Protein AF-A0A1Y3TW79-F1 (afdb_monomer)

Sequence (149 aa):
MSNAGQGDFSQPKAVYEIQFSDQAVTSLTGQTDLSGFSESLQKRIYAAIQSAAANQINAMDGAETLAAASICTVSDTFVCDGLNENTLYLYTYENAAPVMVSFVVGQDDAVLATGVPILSDSFSPDSLENVQLFLEDFGAQVCEITIPD

Nearest PDB structures (foldseek):
  1msv-assembly1_A  TM=2.539E-01  e=1.227E-01  Homo sapiens
  1jl0-assembly1_B  TM=2.529E-01  e=3.209E-01  Homo sapiens
  1bj7-assembly1_A  TM=3.507E-01  e=1.204E+00  Bos taurus
  5a1u-assembly1_E  TM=4.983E-01  e=6.879E+00  Mus musculus
  3pu2-assembly4_D  TM=1.879E-01  e=2.476E+00  Cereibacter sphaeroides 2.4.1

pLDDT: mean 88.9, std 9.26, range [51.31, 97.94]

Mean predicted aligned error: 4.84 Å

Radius of gyration: 15.44 Å; Cα contacts (8 Å, |Δi|>4): 261; chains: 1; bounding box: 37×40×43 Å

Foldseek 3Di:
DVQAPVFDPVDFPWKKWKDADPVLLCVVVVNDDCPPDDPVVVLVSRLVCLVCVLLVLQCVQHDVSSVVQVVVKDKDKDADPPDDHKIWMWTHGGSHFIWIWIWHADPPRMTMIMITTRPHPVQDPPDQVSVQVVCVVSRMDMDIDDDDD

Structure (mmCIF, N/CA/C/O backbone):
data_AF-A0A1Y3TW79-F1
#
_entry.id   AF-A0A1Y3TW79-F1
#
loop_
_atom_site.group_PDB
_atom_site.id
_atom_site.type_symbol
_atom_site.label_atom_id
_at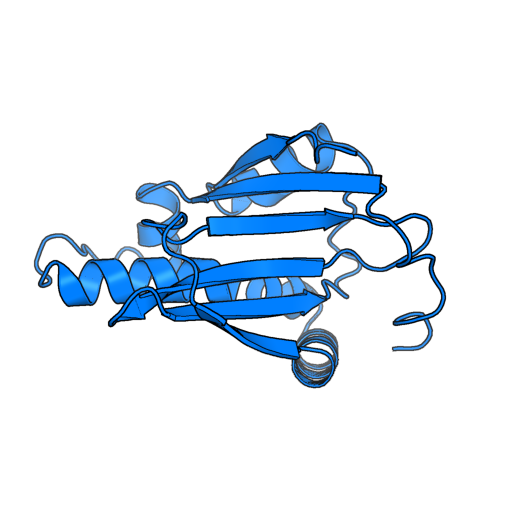om_site.label_alt_id
_atom_site.label_comp_id
_atom_site.label_asym_id
_atom_site.label_entity_id
_atom_site.label_seq_id
_atom_site.pdbx_PDB_ins_code
_atom_site.Cartn_x
_atom_site.Cartn_y
_atom_site.Cartn_z
_atom_site.occupancy
_atom_site.B_iso_or_equiv
_atom_site.auth_seq_id
_atom_site.auth_comp_id
_atom_site.auth_asym_id
_atom_site.auth_atom_id
_atom_site.pdbx_PDB_model_num
ATOM 1 N N . MET A 1 1 ? 2.784 6.052 -19.031 1.00 53.06 1 MET A N 1
ATOM 2 C CA . MET A 1 1 ? 1.801 4.947 -19.185 1.00 53.06 1 MET A CA 1
ATOM 3 C C . MET A 1 1 ? 2.268 3.768 -20.051 1.00 53.06 1 MET A C 1
ATOM 5 O O . MET A 1 1 ? 1.618 2.738 -19.957 1.00 53.06 1 MET A O 1
ATOM 9 N N . SER A 1 2 ? 3.331 3.838 -20.878 1.00 51.31 2 SER A N 1
ATOM 10 C CA . SER A 1 2 ? 3.576 2.783 -21.894 1.00 51.31 2 SER A CA 1
ATOM 11 C C . SER A 1 2 ? 3.806 1.368 -21.345 1.00 51.31 2 SER A C 1
ATOM 13 O O . SER A 1 2 ? 3.611 0.418 -22.095 1.00 51.31 2 SER A O 1
ATOM 15 N N . ASN A 1 3 ? 4.155 1.212 -20.062 1.00 53.44 3 ASN A N 1
ATOM 16 C CA . ASN A 1 3 ? 4.505 -0.083 -19.465 1.00 53.44 3 ASN A CA 1
ATOM 17 C C . ASN A 1 3 ? 3.523 -0.551 -18.369 1.00 53.44 3 ASN A C 1
ATOM 19 O O . ASN A 1 3 ? 3.685 -1.645 -17.832 1.00 53.44 3 ASN A O 1
ATOM 23 N N . ALA A 1 4 ? 2.490 0.242 -18.048 1.00 57.25 4 ALA A N 1
ATOM 24 C CA . ALA A 1 4 ? 1.467 -0.121 -17.066 1.00 57.25 4 ALA A CA 1
ATOM 25 C C . ALA A 1 4 ? 0.568 -1.223 -17.657 1.00 57.25 4 ALA A C 1
ATOM 27 O O . ALA A 1 4 ? -0.385 -0.935 -18.375 1.00 57.25 4 ALA A O 1
ATOM 28 N N . GLY A 1 5 ? 0.937 -2.485 -17.429 1.00 62.25 5 GLY A N 1
ATOM 29 C CA . GLY A 1 5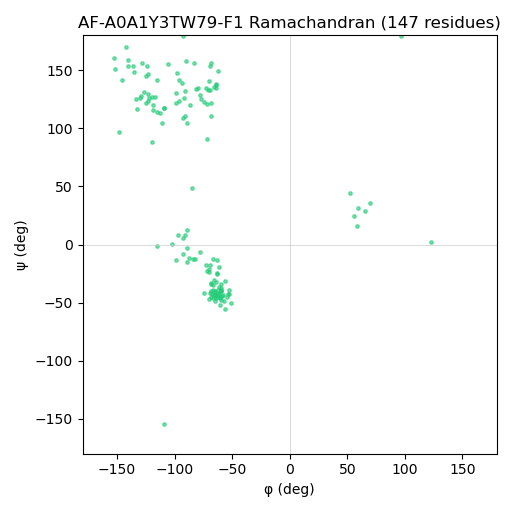 ? 0.234 -3.663 -17.952 1.00 62.25 5 GLY A CA 1
ATOM 30 C C . GLY A 1 5 ? 1.079 -4.614 -18.808 1.00 62.25 5 GLY A C 1
ATOM 31 O O . GLY A 1 5 ? 0.531 -5.585 -19.315 1.00 62.25 5 GLY A O 1
ATOM 32 N N . GLN A 1 6 ? 2.381 -4.358 -18.997 1.00 71.00 6 GLN A N 1
ATOM 33 C CA . GLN A 1 6 ? 3.254 -5.235 -19.803 1.00 71.00 6 GLN A CA 1
ATOM 34 C C . GLN A 1 6 ? 4.000 -6.316 -18.996 1.00 71.00 6 GLN A C 1
ATOM 36 O O . GLN A 1 6 ? 4.638 -7.176 -19.599 1.00 71.00 6 GLN A O 1
ATOM 41 N N . GLY A 1 7 ? 3.940 -6.267 -17.664 1.00 74.94 7 GLY A N 1
ATOM 42 C CA . GLY A 1 7 ? 4.601 -7.238 -16.789 1.00 74.94 7 GLY A CA 1
ATOM 43 C C . GLY A 1 7 ? 3.729 -8.424 -16.388 1.00 74.94 7 GLY A C 1
ATOM 44 O O . GLY A 1 7 ? 2.561 -8.513 -16.773 1.00 74.94 7 GLY A O 1
ATOM 45 N N . ASP A 1 8 ? 4.304 -9.332 -15.601 1.00 82.62 8 ASP A N 1
ATOM 46 C CA . ASP A 1 8 ? 3.610 -10.520 -15.107 1.00 82.62 8 ASP A CA 1
ATOM 47 C C . ASP A 1 8 ? 2.913 -10.234 -13.771 1.00 82.62 8 ASP A C 1
ATOM 49 O O . ASP A 1 8 ? 3.548 -10.156 -12.723 1.00 82.62 8 ASP A O 1
ATOM 53 N N . PHE A 1 9 ? 1.589 -10.090 -13.820 1.00 83.06 9 PHE A N 1
ATOM 54 C CA . PHE A 1 9 ? 0.738 -9.902 -12.641 1.00 83.06 9 PHE A CA 1
ATOM 55 C C . PHE A 1 9 ? 0.087 -11.208 -12.160 1.00 83.06 9 PHE A C 1
ATOM 57 O O . PHE A 1 9 ? -0.808 -11.165 -11.317 1.00 83.06 9 PHE A O 1
ATOM 64 N N . SER A 1 10 ? 0.466 -12.366 -12.719 1.00 83.88 10 SER A N 1
ATOM 65 C CA . SER A 1 10 ? -0.177 -13.645 -12.390 1.00 83.88 10 SER A CA 1
ATOM 66 C C . SER A 1 10 ? 0.116 -14.101 -10.963 1.00 83.88 10 SER A C 1
ATOM 68 O O . SER A 1 10 ? -0.762 -14.687 -10.329 1.00 83.88 10 SER A O 1
ATOM 70 N N . GLN A 1 11 ? 1.312 -13.795 -10.448 1.00 87.69 11 GLN A N 1
ATOM 71 C CA . GLN A 1 11 ? 1.695 -14.016 -9.057 1.00 87.69 11 GLN A CA 1
ATOM 72 C C . GLN A 1 11 ? 2.633 -12.910 -8.551 1.00 87.69 11 GLN A C 1
ATOM 74 O O . GLN A 1 11 ? 3.509 -12.461 -9.295 1.00 87.69 11 GLN A O 1
ATOM 79 N N . PRO A 1 12 ? 2.488 -12.475 -7.287 1.00 91.75 12 PRO A N 1
ATOM 80 C CA . PRO A 1 12 ? 3.441 -11.565 -6.667 1.00 91.75 12 PRO A CA 1
ATOM 81 C C . PRO A 1 12 ? 4.823 -12.212 -6.533 1.00 91.75 12 PRO A C 1
ATOM 83 O O . PRO A 1 12 ? 4.941 -13.362 -6.116 1.00 91.75 12 PRO A O 1
ATOM 86 N N . LYS A 1 13 ? 5.872 -11.443 -6.824 1.00 92.19 13 LYS A N 1
ATOM 87 C CA . LYS A 1 13 ? 7.268 -11.806 -6.552 1.00 92.19 13 LYS A CA 1
ATOM 88 C C . LYS A 1 13 ? 7.570 -11.781 -5.054 1.00 92.19 13 LYS A C 1
ATOM 90 O O . LYS A 1 13 ? 8.205 -12.688 -4.534 1.00 92.19 13 LYS A O 1
ATOM 95 N N . ALA A 1 14 ? 7.140 -10.713 -4.391 1.00 94.12 14 ALA A N 1
ATOM 96 C CA . ALA A 1 14 ? 7.261 -10.510 -2.955 1.00 94.12 14 ALA A CA 1
ATOM 97 C C . ALA A 1 14 ? 6.125 -9.606 -2.476 1.00 94.12 14 ALA A C 1
ATOM 99 O O . ALA A 1 14 ? 5.645 -8.747 -3.232 1.00 94.12 14 ALA A O 1
ATOM 100 N N . VAL A 1 15 ? 5.722 -9.788 -1.220 1.00 96.19 15 VAL A N 1
ATOM 101 C CA . VAL A 1 15 ? 4.712 -8.954 -0.569 1.00 96.19 15 VAL A CA 1
ATOM 102 C C . VAL A 1 15 ? 5.259 -8.418 0.735 1.00 96.19 15 VAL A C 1
ATOM 104 O O . VAL A 1 15 ? 5.793 -9.161 1.554 1.00 96.19 15 VAL A O 1
ATOM 107 N N . TYR A 1 16 ? 5.106 -7.114 0.921 1.00 96.50 16 TYR A N 1
ATOM 108 C CA . TYR A 1 16 ? 5.581 -6.419 2.104 1.00 96.50 16 TYR A CA 1
ATOM 109 C C . TYR A 1 16 ? 4.408 -5.819 2.864 1.00 96.50 16 TYR A C 1
ATOM 111 O O . TYR A 1 16 ? 3.615 -5.084 2.283 1.00 96.50 16 TYR A O 1
ATOM 119 N N . GLU A 1 17 ? 4.304 -6.108 4.154 1.00 96.00 17 GLU A N 1
ATOM 120 C CA . GLU A 1 17 ? 3.421 -5.391 5.067 1.00 96.00 17 GLU A CA 1
ATOM 121 C C . GLU A 1 17 ? 4.076 -4.077 5.494 1.00 96.00 17 GLU A C 1
ATOM 123 O O . GLU A 1 17 ? 5.261 -4.048 5.838 1.00 96.00 17 GLU A O 1
ATOM 128 N N . ILE A 1 18 ? 3.299 -2.995 5.467 1.00 95.00 18 ILE A N 1
ATOM 129 C CA . ILE A 1 18 ? 3.755 -1.642 5.776 1.00 95.00 18 ILE A CA 1
ATOM 130 C C . ILE A 1 18 ? 2.973 -1.107 6.971 1.00 95.00 18 ILE A C 1
ATOM 132 O O . ILE A 1 18 ? 1.742 -1.042 6.953 1.00 95.00 18 ILE A O 1
ATOM 136 N N . GLN A 1 19 ? 3.697 -0.644 7.987 1.00 92.00 19 GLN A N 1
ATOM 137 C CA . GLN A 1 19 ? 3.121 -0.009 9.169 1.00 92.00 19 GLN A CA 1
ATOM 138 C C . GLN A 1 19 ? 3.741 1.372 9.377 1.00 92.00 19 GLN A C 1
ATOM 140 O O . GLN A 1 19 ? 4.951 1.504 9.534 1.00 92.00 19 GLN A O 1
ATOM 145 N N . PHE A 1 20 ? 2.919 2.421 9.388 1.00 87.31 20 PHE A N 1
ATOM 146 C CA . PHE A 1 20 ? 3.388 3.774 9.685 1.00 87.31 20 PHE A CA 1
ATOM 147 C C . PHE A 1 20 ? 3.509 3.981 11.190 1.00 87.31 20 PHE A C 1
ATOM 149 O O . PHE A 1 20 ? 2.587 3.659 11.936 1.00 87.31 20 PHE A O 1
ATOM 156 N N . SER A 1 21 ? 4.622 4.565 11.629 1.00 83.75 21 SER A N 1
ATOM 157 C CA . SER A 1 21 ? 4.761 5.018 13.014 1.00 83.75 21 SER A CA 1
ATOM 158 C C . SER A 1 21 ? 3.843 6.212 13.314 1.00 83.75 21 SER A C 1
ATOM 160 O O . SER A 1 21 ? 3.522 7.011 12.431 1.00 83.75 21 SER A O 1
ATOM 162 N N . ASP A 1 22 ? 3.493 6.421 14.584 1.00 79.75 22 ASP A N 1
ATOM 163 C CA . ASP A 1 22 ? 2.761 7.625 15.017 1.00 79.75 22 ASP A CA 1
ATOM 164 C C . ASP A 1 22 ? 3.504 8.919 14.630 1.00 79.75 22 ASP A C 1
ATOM 166 O O . ASP A 1 22 ? 2.899 9.950 14.316 1.00 79.75 22 ASP A O 1
ATOM 170 N N . GLN A 1 23 ? 4.840 8.863 14.603 1.00 76.88 23 GLN A N 1
ATOM 171 C CA . GLN A 1 23 ? 5.690 9.972 14.180 1.00 76.88 23 GLN A CA 1
ATOM 172 C C . GLN A 1 23 ? 5.560 10.263 12.677 1.00 76.88 23 GLN A C 1
ATOM 174 O O . GLN A 1 23 ? 5.508 11.435 12.286 1.00 76.88 23 GLN A O 1
ATOM 179 N N . ALA A 1 24 ? 5.466 9.229 11.836 1.00 78.75 24 ALA A N 1
ATOM 180 C CA . ALA A 1 24 ? 5.180 9.379 10.410 1.00 78.75 24 ALA A CA 1
ATOM 181 C C . ALA A 1 24 ? 3.835 10.060 10.183 1.00 78.75 24 ALA A C 1
ATOM 183 O O . ALA A 1 24 ? 3.736 11.035 9.438 1.00 78.75 24 ALA A O 1
ATOM 184 N N . VAL A 1 25 ? 2.810 9.588 10.891 1.00 79.44 25 VAL A N 1
ATOM 185 C CA . VAL A 1 25 ? 1.464 10.150 10.813 1.00 79.44 25 VAL A CA 1
ATOM 186 C C . VAL A 1 25 ? 1.452 11.613 11.236 1.00 79.44 25 VAL A C 1
ATOM 188 O O . VAL A 1 25 ? 0.923 12.453 10.512 1.00 79.44 25 VAL A O 1
ATOM 191 N N . THR A 1 26 ? 2.116 11.942 12.340 1.00 75.81 26 THR A N 1
ATOM 192 C CA . THR A 1 26 ? 2.269 13.327 12.807 1.00 75.81 26 THR A CA 1
ATOM 193 C C . THR A 1 26 ? 2.987 14.202 11.777 1.00 75.81 26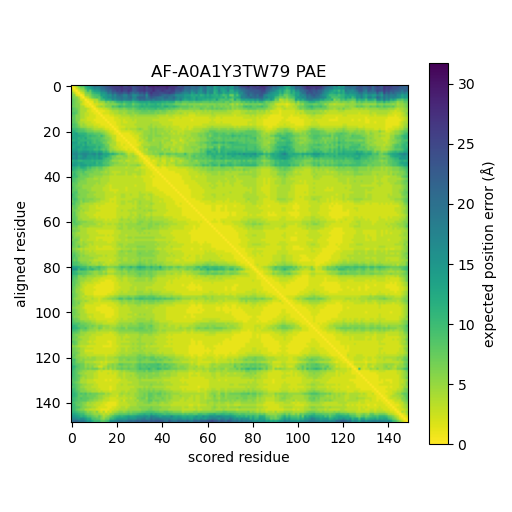 THR A C 1
ATOM 195 O O . THR A 1 26 ? 2.609 15.351 11.550 1.00 75.81 26 THR A O 1
ATOM 198 N N . SER A 1 27 ? 4.002 13.668 11.099 1.00 75.81 27 SER A N 1
ATOM 199 C CA . SER A 1 27 ? 4.743 14.412 10.076 1.00 75.81 27 SER A CA 1
ATOM 200 C C . SER A 1 27 ? 3.892 14.680 8.835 1.00 75.81 27 SER A C 1
ATOM 202 O O . SER A 1 27 ? 3.866 15.807 8.336 1.00 75.81 27 SER A O 1
ATOM 204 N N . LEU A 1 28 ? 3.119 13.685 8.396 1.00 76.12 28 LEU A N 1
ATOM 205 C CA . LEU A 1 28 ? 2.212 13.784 7.251 1.00 76.12 28 LEU A CA 1
ATOM 206 C C . LEU A 1 28 ? 0.994 14.683 7.522 1.00 76.12 28 LEU A C 1
ATOM 208 O O . LEU A 1 28 ? 0.435 15.249 6.585 1.00 76.12 28 LEU A O 1
ATOM 212 N N . THR A 1 29 ? 0.609 14.882 8.786 1.00 76.00 29 THR A N 1
ATOM 213 C CA . THR A 1 29 ? -0.438 15.841 9.191 1.00 76.00 29 THR A CA 1
ATOM 214 C C . THR A 1 29 ? 0.100 17.248 9.471 1.00 76.00 29 THR A C 1
ATOM 216 O O . THR A 1 29 ? -0.615 18.080 10.034 1.00 76.00 29 THR A O 1
ATOM 219 N N . GLY A 1 30 ? 1.348 17.548 9.096 1.00 77.56 30 GLY A N 1
ATOM 220 C CA . GLY A 1 30 ? 1.947 18.866 9.308 1.00 77.56 30 GLY A CA 1
ATOM 221 C C . GLY A 1 30 ? 2.238 19.170 10.779 1.00 77.56 30 GLY A C 1
ATOM 222 O O . GLY A 1 30 ? 2.098 20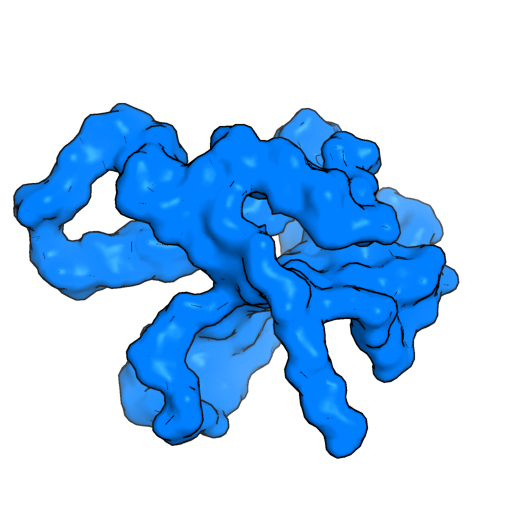.314 11.202 1.00 77.56 30 GLY A O 1
ATOM 223 N N . GLN A 1 31 ? 2.636 18.152 11.548 1.00 78.12 31 GLN A N 1
ATOM 224 C CA . GLN A 1 31 ? 2.889 18.216 12.994 1.00 78.12 31 GLN A CA 1
ATOM 225 C C . GLN A 1 31 ? 1.628 18.508 13.824 1.00 78.12 31 GLN A C 1
ATOM 227 O O . GLN A 1 31 ? 1.702 19.097 14.903 1.00 78.12 31 GLN A O 1
ATOM 232 N N . THR A 1 32 ? 0.455 18.104 13.324 1.00 80.19 32 THR A N 1
ATOM 233 C CA . THR A 1 32 ? -0.798 18.246 14.071 1.00 80.19 32 THR A CA 1
ATOM 234 C C . THR A 1 32 ? -0.850 17.206 15.187 1.00 80.19 32 THR A C 1
ATOM 236 O O . THR A 1 32 ? -0.818 16.006 14.918 1.00 80.19 32 THR A O 1
ATOM 239 N N . ASP A 1 33 ? -0.992 17.659 16.433 1.00 82.06 33 ASP A N 1
ATOM 240 C CA . ASP A 1 33 ? -1.257 16.778 17.571 1.00 82.06 33 ASP A CA 1
ATOM 241 C C . ASP A 1 33 ? -2.669 16.182 17.459 1.00 82.06 33 ASP A C 1
ATOM 243 O O . ASP A 1 33 ? -3.679 16.881 17.583 1.00 82.06 33 ASP A O 1
ATOM 247 N N . LEU A 1 34 ? -2.733 14.875 17.206 1.00 83.50 34 LEU A N 1
ATOM 248 C CA . LEU A 1 34 ? -3.988 14.144 17.048 1.00 83.50 34 LEU A CA 1
ATOM 249 C C . LEU A 1 34 ? -4.616 13.741 18.389 1.00 83.50 34 LEU A C 1
ATOM 251 O O . LEU A 1 34 ? -5.785 13.357 18.403 1.00 83.50 34 LEU A O 1
ATOM 255 N N . SER A 1 35 ? -3.892 13.844 19.511 1.00 84.62 35 SER A N 1
ATOM 256 C CA . SER A 1 35 ? -4.351 13.355 20.821 1.00 84.62 35 SER A CA 1
ATOM 257 C C . SER A 1 35 ? -5.606 14.072 21.334 1.00 84.62 35 SER A C 1
ATOM 259 O O . SER A 1 35 ? -6.397 13.489 22.075 1.00 84.62 35 SER A O 1
ATOM 261 N N . GLY A 1 36 ? -5.838 15.312 20.890 1.00 85.81 36 GLY A N 1
ATOM 262 C CA . GLY A 1 36 ? -7.042 16.087 21.198 1.00 85.81 36 GLY A CA 1
ATOM 263 C C . GLY A 1 36 ? -8.285 15.706 20.382 1.00 85.81 36 GLY A C 1
ATOM 264 O O . GLY A 1 36 ? -9.368 16.234 20.641 1.00 85.81 36 GLY A O 1
ATOM 265 N N . PHE A 1 37 ? -8.159 14.827 19.384 1.00 90.44 37 PHE A N 1
ATOM 266 C CA . PHE A 1 37 ? -9.275 14.378 18.549 1.00 90.44 37 PHE A CA 1
ATOM 267 C C . PHE A 1 37 ? -9.965 13.144 19.125 1.00 90.44 37 PHE A C 1
ATOM 269 O O . PHE A 1 37 ? -9.371 12.375 19.876 1.00 90.44 37 PHE A O 1
ATOM 276 N N . SER A 1 38 ? -11.225 12.922 18.735 1.00 92.50 38 SER A N 1
ATOM 277 C CA . SER A 1 38 ? -11.926 11.685 19.083 1.00 92.50 38 SER A CA 1
ATOM 278 C C . SER A 1 38 ? -11.223 10.472 18.472 1.00 92.50 38 SER A C 1
ATOM 280 O O . SER A 1 38 ? -10.691 10.552 17.364 1.00 92.50 38 SER A O 1
ATOM 282 N N . GLU A 1 39 ? -11.298 9.319 19.140 1.00 89.12 39 GLU A N 1
ATOM 283 C CA . GLU A 1 39 ? -10.716 8.063 18.639 1.00 89.12 39 GLU A CA 1
ATOM 284 C C . GLU A 1 39 ? -11.181 7.734 17.214 1.00 89.12 39 GLU A C 1
ATOM 286 O O . GLU A 1 39 ? -10.397 7.302 16.375 1.00 89.12 39 GLU A O 1
ATOM 291 N N . SER A 1 40 ? -12.455 7.996 16.907 1.00 88.25 40 SER A N 1
ATOM 292 C CA . SER A 1 40 ? -13.017 7.795 15.570 1.00 88.25 40 SER A CA 1
ATOM 293 C C . SER A 1 40 ? -12.350 8.667 14.502 1.00 88.25 40 SER A C 1
ATOM 295 O O . SER A 1 40 ? -12.124 8.210 13.382 1.00 88.25 40 SER A O 1
ATOM 297 N N . LEU A 1 41 ? -12.025 9.921 14.833 1.00 88.81 41 LEU A N 1
ATOM 298 C CA . LEU A 1 41 ? -11.357 10.839 13.918 1.00 88.81 41 LEU A CA 1
ATOM 299 C C . LEU A 1 41 ? -9.882 10.472 13.771 1.00 88.81 41 LEU A C 1
ATOM 301 O O . LEU A 1 41 ? -9.389 10.458 12.646 1.00 88.81 41 LEU A O 1
ATOM 305 N N . GLN A 1 42 ? -9.208 10.114 14.868 1.00 88.31 42 GLN A N 1
ATOM 306 C CA . GLN A 1 42 ? -7.837 9.606 14.819 1.00 88.31 42 GLN A CA 1
ATOM 307 C C . GLN A 1 42 ? -7.764 8.390 13.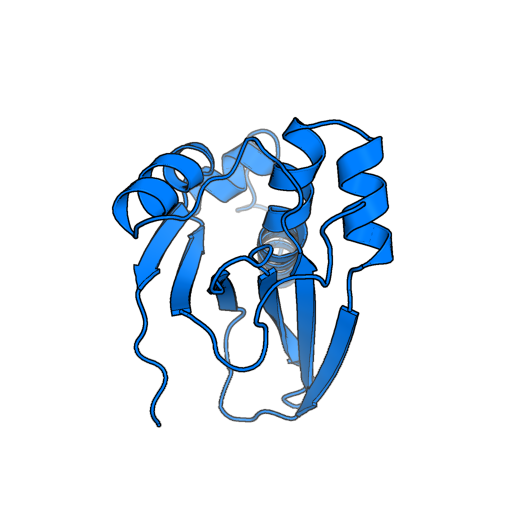888 1.00 88.31 42 GLN A C 1
ATOM 309 O O . GLN A 1 42 ? -7.073 8.450 12.875 1.00 88.31 42 GLN A O 1
ATOM 314 N N . LYS A 1 43 ? -8.574 7.348 14.128 1.00 86.69 43 LYS A N 1
ATOM 315 C CA . LYS A 1 43 ? -8.641 6.150 13.269 1.00 86.69 43 LYS A CA 1
ATOM 316 C C . LYS A 1 43 ? -8.874 6.495 11.797 1.00 86.69 43 LYS A C 1
ATOM 318 O O . LYS A 1 43 ? -8.213 5.940 10.923 1.00 86.69 43 LYS A O 1
ATOM 323 N N . ARG A 1 44 ? -9.766 7.451 11.510 1.00 88.25 44 ARG A N 1
ATOM 324 C CA . ARG A 1 44 ? -10.021 7.911 10.137 1.00 88.25 44 ARG A CA 1
ATOM 325 C C . ARG A 1 44 ? -8.808 8.596 9.504 1.00 88.25 44 ARG A C 1
ATOM 327 O O . ARG A 1 44 ? -8.572 8.401 8.316 1.00 88.25 44 ARG A O 1
ATOM 334 N N . ILE A 1 45 ? -8.067 9.405 10.260 1.00 89.12 45 ILE A N 1
ATOM 335 C CA . ILE A 1 45 ? -6.848 10.072 9.778 1.00 89.12 45 ILE A CA 1
ATOM 336 C C . ILE A 1 45 ? -5.759 9.036 9.483 1.00 89.12 45 ILE A C 1
ATOM 338 O O . ILE A 1 45 ? -5.186 9.073 8.396 1.00 89.12 45 ILE A O 1
ATOM 342 N N . TYR A 1 46 ? -5.537 8.076 10.385 1.00 87.44 46 TYR A N 1
ATOM 343 C CA . TYR A 1 46 ? -4.602 6.966 10.160 1.00 87.44 46 TYR A CA 1
ATOM 344 C C . TYR A 1 46 ? -4.963 6.175 8.891 1.00 87.44 46 TYR A C 1
ATOM 346 O O . TYR A 1 46 ? -4.116 5.994 8.017 1.00 87.44 46 TYR A O 1
ATOM 354 N N . ALA A 1 47 ? -6.238 5.802 8.729 1.00 88.62 47 ALA A N 1
ATOM 355 C CA . ALA A 1 47 ? -6.727 5.106 7.536 1.00 88.62 47 ALA A CA 1
ATOM 356 C C . ALA A 1 47 ? -6.508 5.911 6.241 1.00 88.62 47 ALA A C 1
ATOM 358 O O . ALA A 1 47 ? -6.145 5.357 5.199 1.00 88.62 47 ALA A O 1
ATOM 359 N N . ALA A 1 48 ? -6.726 7.229 6.300 1.00 89.25 48 ALA A N 1
ATOM 360 C CA . ALA A 1 48 ? -6.533 8.120 5.162 1.00 89.25 48 ALA A CA 1
ATOM 361 C C . ALA A 1 48 ? -5.056 8.225 4.764 1.00 89.25 48 ALA A C 1
ATOM 363 O O . ALA A 1 48 ? -4.755 8.222 3.574 1.00 89.25 48 ALA A O 1
ATOM 364 N N . ILE A 1 49 ? -4.143 8.270 5.737 1.00 86.69 49 ILE A N 1
ATOM 365 C CA . ILE A 1 49 ? -2.696 8.291 5.486 1.00 86.69 49 ILE A CA 1
ATOM 366 C C . ILE A 1 49 ? -2.242 6.985 4.839 1.00 86.69 49 ILE A C 1
ATOM 368 O O . ILE A 1 49 ? -1.598 7.027 3.792 1.00 86.69 49 ILE A O 1
ATOM 372 N N . GLN A 1 50 ? -2.645 5.841 5.401 1.00 88.19 50 GLN A N 1
ATOM 373 C CA . GLN A 1 50 ? -2.355 4.528 4.819 1.00 88.19 50 GLN A CA 1
ATOM 374 C C . GLN A 1 50 ? -2.841 4.441 3.366 1.00 88.19 50 GLN A C 1
ATOM 376 O O . GLN A 1 50 ? -2.094 4.030 2.484 1.00 88.19 50 GLN A O 1
ATOM 381 N N . SER A 1 51 ? -4.065 4.902 3.097 1.00 89.31 51 SER A N 1
ATOM 382 C CA . SER A 1 51 ? -4.650 4.870 1.750 1.00 89.31 51 SER A CA 1
ATOM 383 C C . SER A 1 51 ? -4.025 5.882 0.780 1.00 89.31 51 SER A C 1
ATOM 385 O O . SER A 1 51 ? -4.113 5.711 -0.433 1.00 89.31 51 SER A O 1
ATOM 387 N N . ALA A 1 52 ? -3.402 6.949 1.286 1.00 89.81 52 ALA A N 1
ATOM 388 C CA . ALA A 1 52 ? -2.770 7.980 0.468 1.00 89.81 52 ALA A CA 1
ATOM 389 C C . ALA A 1 52 ? -1.301 7.679 0.133 1.00 89.81 52 ALA A C 1
ATOM 391 O O . ALA A 1 52 ? -0.762 8.309 -0.776 1.00 89.81 52 ALA A O 1
ATOM 392 N N . ALA A 1 53 ? -0.660 6.737 0.831 1.00 91.06 53 ALA A N 1
ATOM 393 C CA . ALA A 1 53 ? 0.771 6.462 0.722 1.00 91.06 53 ALA A CA 1
ATOM 394 C C . ALA A 1 53 ? 1.240 6.261 -0.731 1.00 91.06 53 ALA A C 1
ATOM 396 O O . ALA A 1 53 ? 2.143 6.955 -1.190 1.00 91.06 53 ALA A O 1
ATOM 397 N N . ALA A 1 54 ? 0.563 5.409 -1.501 1.00 94.38 54 ALA A N 1
ATOM 398 C CA . ALA A 1 54 ? 0.899 5.167 -2.905 1.00 94.38 54 ALA A CA 1
ATOM 399 C C . ALA A 1 54 ? 0.822 6.437 -3.771 1.00 94.38 54 ALA A C 1
ATOM 401 O O . ALA A 1 54 ? 1.677 6.689 -4.619 1.00 94.38 54 ALA A O 1
ATOM 402 N N . ASN A 1 55 ? -0.192 7.273 -3.534 1.00 94.31 55 ASN A N 1
ATOM 403 C CA . ASN A 1 55 ? -0.362 8.534 -4.250 1.00 94.31 55 ASN A CA 1
ATOM 404 C C . ASN A 1 55 ? 0.722 9.548 -3.882 1.00 94.31 55 ASN A C 1
ATOM 406 O O . ASN A 1 55 ? 1.158 10.290 -4.755 1.00 94.31 55 ASN A O 1
ATOM 410 N N . GLN A 1 56 ? 1.203 9.550 -2.637 1.00 91.62 56 GLN A N 1
ATOM 411 C CA . GLN A 1 56 ? 2.339 10.385 -2.241 1.00 91.62 56 GLN A CA 1
ATOM 412 C C . GLN A 1 56 ? 3.603 9.996 -3.014 1.00 91.62 56 GLN A C 1
ATOM 414 O O . GLN A 1 56 ? 4.292 10.875 -3.522 1.00 91.62 56 GLN A O 1
ATOM 419 N N . ILE A 1 57 ? 3.855 8.695 -3.186 1.00 93.62 57 ILE A N 1
ATOM 420 C CA . ILE A 1 57 ? 4.992 8.192 -3.971 1.00 93.62 57 ILE A CA 1
ATOM 421 C C . ILE A 1 57 ? 4.858 8.591 -5.447 1.00 93.62 57 ILE A C 1
ATOM 423 O O . ILE A 1 57 ? 5.800 9.098 -6.051 1.00 93.62 57 ILE A O 1
ATOM 427 N N . ASN A 1 58 ? 3.668 8.420 -6.028 1.00 95.75 58 ASN A N 1
ATOM 428 C CA . ASN A 1 58 ? 3.396 8.824 -7.410 1.00 95.75 58 ASN A CA 1
ATOM 429 C C . ASN A 1 58 ? 3.494 10.339 -7.626 1.00 95.75 58 ASN A C 1
ATOM 431 O O . ASN A 1 58 ? 3.891 10.781 -8.702 1.00 95.75 58 ASN A O 1
ATOM 435 N N . ALA A 1 59 ? 3.152 11.140 -6.616 1.00 93.88 59 ALA A N 1
ATOM 436 C CA . ALA A 1 59 ? 3.236 12.593 -6.680 1.00 93.88 59 ALA A CA 1
ATOM 437 C C . ALA A 1 59 ? 4.681 13.118 -6.698 1.00 93.88 59 ALA A C 1
ATOM 439 O O . ALA A 1 59 ? 4.893 14.238 -7.167 1.00 93.88 59 ALA A O 1
ATOM 440 N N . MET A 1 60 ? 5.666 12.332 -6.239 1.00 92.56 60 MET A N 1
ATOM 441 C CA . MET A 1 60 ? 7.091 12.701 -6.297 1.00 92.56 60 MET A CA 1
ATOM 442 C C . MET A 1 60 ? 7.568 12.927 -7.737 1.00 92.56 60 MET A C 1
ATOM 444 O O . MET A 1 60 ? 8.343 13.848 -7.985 1.00 92.56 60 MET A O 1
ATOM 448 N N . ASP A 1 61 ? 7.016 12.169 -8.687 1.00 94.81 61 ASP A N 1
ATOM 449 C CA . ASP A 1 61 ? 7.304 12.288 -10.122 1.00 94.81 61 ASP A CA 1
ATOM 450 C C . ASP A 1 61 ? 6.342 13.249 -10.846 1.00 94.81 61 ASP A C 1
ATOM 452 O O . ASP A 1 61 ? 6.353 13.385 -12.071 1.00 94.81 61 ASP A O 1
ATOM 456 N N . GLY A 1 62 ? 5.513 13.966 -10.083 1.00 95.38 62 GLY A N 1
ATOM 457 C CA . GLY A 1 62 ? 4.662 15.040 -10.568 1.00 95.38 62 GLY A CA 1
ATOM 458 C C . GLY A 1 62 ? 3.220 14.639 -10.879 1.00 95.38 62 GLY A C 1
ATOM 459 O O . GLY A 1 62 ? 2.769 13.503 -10.722 1.00 95.38 62 GLY A O 1
ATOM 460 N N . ALA A 1 63 ? 2.456 15.643 -11.312 1.00 96.00 63 ALA A N 1
ATOM 461 C CA . ALA A 1 63 ? 1.007 15.540 -11.459 1.00 96.00 63 ALA A CA 1
ATOM 462 C C . ALA A 1 63 ? 0.565 14.536 -12.538 1.00 96.00 63 ALA A C 1
ATOM 464 O O . ALA A 1 63 ? -0.498 13.936 -12.402 1.00 96.00 63 ALA A O 1
ATOM 465 N N . GLU A 1 64 ? 1.361 14.340 -13.594 1.00 95.50 64 GLU A N 1
ATOM 466 C CA . GLU A 1 64 ? 1.040 13.386 -14.664 1.00 95.50 64 GLU A CA 1
ATOM 467 C C . GLU A 1 64 ? 1.105 11.936 -14.170 1.00 95.50 64 GLU A C 1
ATOM 469 O O . GLU A 1 64 ? 0.172 11.168 -14.410 1.00 95.50 64 GLU A O 1
ATOM 474 N N . THR A 1 65 ? 2.155 11.575 -13.424 1.00 95.44 65 THR A N 1
ATOM 475 C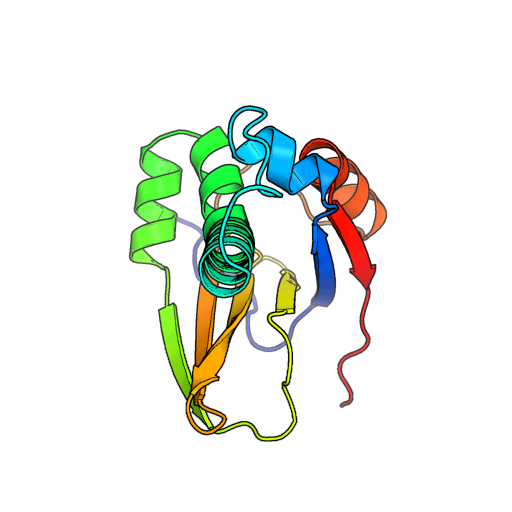 CA . THR A 1 65 ? 2.312 10.245 -12.813 1.00 95.44 65 THR A CA 1
ATOM 476 C C . THR A 1 65 ? 1.209 9.976 -11.796 1.00 95.44 65 THR A C 1
ATOM 478 O O . THR A 1 65 ? 0.565 8.926 -11.843 1.00 95.44 65 THR A O 1
ATOM 481 N N . LEU A 1 66 ? 0.908 10.956 -10.938 1.00 96.19 66 LEU A N 1
ATOM 482 C CA . LEU A 1 66 ? -0.206 10.875 -9.993 1.00 96.19 66 LEU A CA 1
ATOM 483 C C . LEU A 1 66 ? -1.559 10.672 -10.693 1.00 96.19 66 LEU A C 1
ATOM 485 O O . LEU A 1 66 ? -2.361 9.834 -10.270 1.00 96.19 66 LEU A O 1
ATOM 489 N N . ALA A 1 67 ? -1.822 11.416 -11.769 1.00 95.88 67 ALA A N 1
ATOM 490 C CA . ALA A 1 67 ? -3.053 11.279 -12.539 1.00 95.88 67 ALA A CA 1
ATOM 491 C C . ALA A 1 67 ? -3.147 9.902 -13.211 1.00 95.88 67 ALA A C 1
ATOM 493 O O . ALA A 1 67 ? -4.198 9.265 -13.157 1.00 95.88 67 ALA A O 1
ATOM 494 N N . ALA A 1 68 ? -2.048 9.416 -13.794 1.00 94.50 68 ALA A N 1
ATOM 495 C CA . ALA A 1 68 ? -1.988 8.090 -14.395 1.00 94.50 68 ALA A CA 1
ATOM 496 C C . ALA A 1 68 ? -2.260 6.985 -13.364 1.00 94.50 68 ALA A C 1
ATOM 498 O O . ALA A 1 68 ? -3.059 6.090 -13.635 1.00 94.50 68 ALA A O 1
ATOM 499 N N . ALA A 1 69 ? -1.657 7.070 -12.175 1.00 95.31 69 ALA A N 1
ATOM 500 C CA . ALA A 1 69 ? -1.903 6.114 -11.102 1.00 95.31 69 ALA A CA 1
ATOM 501 C C . ALA A 1 69 ? -3.363 6.150 -10.642 1.00 95.31 69 ALA A C 1
ATOM 503 O O . ALA A 1 69 ? -3.988 5.102 -10.536 1.00 95.31 69 ALA A O 1
ATOM 504 N N . SER A 1 70 ? -3.929 7.350 -10.479 1.00 94.25 70 SER A N 1
ATOM 505 C CA . SER A 1 70 ? -5.331 7.538 -10.085 1.00 94.25 70 SER A CA 1
ATOM 506 C C . SER A 1 70 ? -6.318 6.918 -11.079 1.00 94.25 70 SER A C 1
ATOM 508 O O . SER A 1 70 ? -7.329 6.362 -10.664 1.00 94.25 70 SER A O 1
ATOM 510 N N . ILE A 1 71 ? -6.033 6.993 -12.386 1.00 94.94 71 ILE A N 1
ATOM 511 C CA . ILE A 1 71 ? -6.845 6.352 -13.438 1.00 94.94 71 ILE A CA 1
ATOM 512 C C . ILE A 1 71 ? -6.774 4.822 -13.340 1.00 94.94 71 ILE A C 1
ATOM 514 O O . ILE A 1 71 ? -7.753 4.143 -13.641 1.00 94.94 71 ILE A O 1
ATOM 518 N N . CYS A 1 72 ? -5.623 4.288 -12.939 1.00 94.25 72 CYS A N 1
ATOM 519 C CA . CYS A 1 72 ? -5.382 2.853 -12.821 1.00 94.25 72 CYS A CA 1
ATOM 520 C C . CYS A 1 72 ? -5.741 2.276 -11.440 1.00 94.25 72 CYS A C 1
ATOM 522 O O . CYS A 1 72 ? -5.611 1.069 -11.245 1.00 94.25 72 CYS A O 1
ATOM 524 N N . THR A 1 73 ? -6.167 3.107 -10.488 1.00 95.44 73 THR A N 1
ATOM 525 C CA . THR A 1 73 ? -6.617 2.659 -9.168 1.00 95.44 73 THR A CA 1
ATOM 526 C C . THR A 1 73 ? -7.888 1.830 -9.294 1.00 95.44 73 THR A C 1
ATOM 528 O O . THR A 1 73 ? -8.839 2.217 -9.975 1.00 95.44 73 THR A O 1
ATOM 531 N N . VAL A 1 74 ? -7.925 0.709 -8.581 1.00 96.06 74 VAL A N 1
ATOM 532 C CA . VAL A 1 74 ? -9.100 -0.157 -8.475 1.00 96.06 74 VAL A CA 1
ATOM 533 C C . VAL A 1 74 ? -9.457 -0.356 -7.011 1.00 96.06 74 VAL A C 1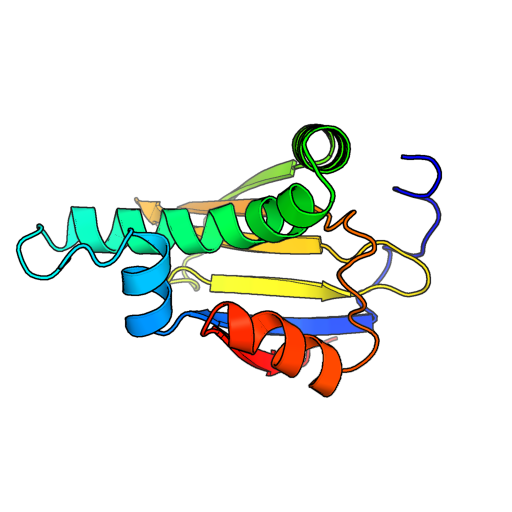
ATOM 535 O O . VAL A 1 74 ? -8.577 -0.438 -6.154 1.00 96.06 74 VAL A O 1
ATOM 538 N N . SER A 1 75 ? -10.750 -0.455 -6.728 1.00 97.06 75 SER A N 1
ATOM 539 C CA . SER A 1 75 ? -11.246 -0.755 -5.390 1.00 97.06 75 SER A CA 1
ATOM 540 C C . SER A 1 75 ? -12.353 -1.793 -5.456 1.00 97.06 75 SER A C 1
ATOM 542 O O . SER A 1 75 ? -13.118 -1.822 -6.420 1.00 97.06 75 SER A O 1
ATOM 544 N N . ASP A 1 76 ? -12.450 -2.603 -4.410 1.00 97.44 76 ASP A N 1
ATOM 545 C CA . ASP A 1 76 ? -13.537 -3.555 -4.213 1.00 97.44 76 ASP A CA 1
ATOM 546 C C . ASP A 1 76 ? -13.942 -3.597 -2.736 1.00 97.44 76 ASP A C 1
ATOM 548 O O . ASP A 1 76 ? -13.191 -3.174 -1.853 1.00 97.44 76 ASP A O 1
ATOM 552 N N . THR A 1 77 ? -15.154 -4.063 -2.455 1.00 97.12 77 THR A N 1
ATOM 553 C CA . THR A 1 77 ? -15.680 -4.185 -1.095 1.00 97.12 77 THR A CA 1
ATOM 554 C C . THR A 1 77 ? -16.236 -5.578 -0.868 1.00 97.12 77 THR A C 1
ATOM 556 O O . THR A 1 77 ? -17.085 -6.055 -1.617 1.00 97.12 77 THR A O 1
ATOM 559 N N . PHE A 1 78 ? -15.784 -6.215 0.205 1.00 96.62 78 PHE A N 1
ATOM 560 C CA . PHE A 1 78 ? -16.178 -7.568 0.582 1.00 96.62 78 PHE A CA 1
ATOM 561 C C . PHE A 1 78 ? -16.319 -7.684 2.100 1.00 96.62 78 PHE A C 1
ATOM 563 O O . PHE A 1 78 ? -15.946 -6.773 2.830 1.00 96.62 78 PHE A O 1
ATOM 570 N N . VAL A 1 79 ? -16.878 -8.796 2.572 1.00 96.62 79 VAL A N 1
ATOM 571 C CA . VAL A 1 79 ? -17.015 -9.094 4.005 1.00 96.62 79 VAL A CA 1
ATOM 572 C C . VAL A 1 79 ? -15.882 -10.030 4.429 1.00 96.62 79 VAL A C 1
ATOM 574 O O . VAL A 1 79 ? -15.629 -11.022 3.741 1.00 96.62 79 VAL A O 1
ATOM 577 N N . CYS A 1 80 ? -15.181 -9.706 5.518 1.00 94.00 80 CYS A N 1
ATOM 578 C CA . CYS A 1 80 ? -14.069 -10.493 6.049 1.00 94.00 80 CYS A CA 1
ATOM 579 C C . CYS A 1 80 ? -13.968 -10.394 7.578 1.00 94.00 80 CYS A C 1
ATOM 581 O O . CYS A 1 80 ? -13.300 -9.516 8.119 1.00 94.00 80 CYS A O 1
ATOM 583 N N . ASP A 1 81 ? -14.535 -11.385 8.262 1.00 88.38 81 ASP A N 1
ATOM 584 C CA . ASP A 1 81 ? -14.551 -11.501 9.728 1.00 88.38 81 ASP A CA 1
ATOM 585 C C . ASP A 1 81 ? -13.141 -11.662 10.348 1.00 88.38 81 ASP A C 1
ATOM 587 O O . ASP A 1 81 ? -12.958 -11.586 11.562 1.00 88.38 81 ASP A O 1
ATOM 591 N N . GLY A 1 82 ? -12.125 -11.947 9.524 1.00 88.38 82 GLY A N 1
ATOM 592 C CA . GLY A 1 82 ? -10.745 -12.169 9.960 1.00 88.38 82 GLY A CA 1
ATOM 593 C C . GLY A 1 82 ? -9.891 -10.904 10.065 1.00 88.38 82 GLY A C 1
ATOM 594 O O . GLY A 1 82 ? -8.792 -10.975 10.619 1.00 88.38 82 GLY A O 1
ATOM 595 N N . LEU A 1 83 ? -10.356 -9.763 9.542 1.00 90.75 83 LEU A N 1
ATOM 596 C CA . LEU A 1 83 ? -9.583 -8.522 9.486 1.00 90.75 83 LEU A CA 1
ATOM 597 C C . LEU A 1 83 ? -10.170 -7.466 10.432 1.00 90.75 83 LEU A C 1
ATOM 599 O O . LEU A 1 83 ? -11.177 -6.836 10.132 1.00 90.75 83 LEU A O 1
ATOM 603 N N . ASN A 1 84 ? -9.502 -7.250 11.568 1.00 88.62 84 ASN A N 1
ATOM 604 C CA . ASN A 1 84 ? -9.973 -6.339 12.623 1.00 88.62 84 ASN A CA 1
ATOM 605 C C . ASN A 1 84 ? -9.319 -4.949 12.588 1.00 88.62 84 ASN A C 1
ATOM 607 O O . ASN A 1 84 ? -9.770 -4.029 13.270 1.00 88.62 84 ASN A O 1
ATOM 611 N N . GLU A 1 85 ? -8.240 -4.799 11.823 1.00 90.25 85 GLU A N 1
ATOM 612 C CA . GLU A 1 85 ? -7.451 -3.573 11.738 1.00 90.25 85 GLU A CA 1
ATOM 613 C C . GLU A 1 85 ? -7.115 -3.262 10.282 1.00 90.25 85 GLU A C 1
ATOM 615 O O . GLU A 1 85 ? -7.060 -4.155 9.436 1.00 90.25 85 GLU A O 1
ATOM 620 N N . ASN A 1 86 ? -6.896 -1.980 9.988 1.00 92.94 86 ASN A N 1
ATOM 621 C CA . ASN A 1 86 ? -6.496 -1.568 8.652 1.00 92.94 86 ASN A CA 1
ATOM 622 C C . ASN A 1 86 ? -5.078 -2.048 8.359 1.00 92.94 86 ASN A C 1
ATOM 624 O O . ASN A 1 86 ? -4.165 -1.806 9.150 1.00 92.94 86 ASN A O 1
ATOM 628 N N . THR A 1 87 ? -4.881 -2.631 7.186 1.00 94.38 87 THR A N 1
ATOM 629 C CA . THR A 1 87 ? -3.577 -3.126 6.745 1.00 94.38 87 THR A CA 1
ATOM 630 C C . THR A 1 87 ? -3.181 -2.501 5.417 1.00 94.38 87 THR A C 1
ATOM 632 O O . THR A 1 87 ? -4.019 -2.056 4.626 1.00 94.38 87 THR A O 1
ATOM 635 N N . LEU A 1 88 ? -1.875 -2.420 5.185 1.00 95.75 88 LEU A N 1
ATOM 636 C CA . LEU A 1 88 ? -1.296 -1.884 3.965 1.00 95.75 88 LEU A CA 1
ATOM 637 C C . LEU A 1 88 ? -0.218 -2.841 3.486 1.00 95.75 88 LEU A C 1
ATOM 639 O O . LEU A 1 88 ? 0.718 -3.145 4.224 1.00 95.75 88 LEU A O 1
ATOM 643 N N . TYR A 1 89 ? -0.344 -3.283 2.243 1.00 96.31 89 TYR A N 1
ATOM 644 C CA . TYR A 1 89 ? 0.609 -4.188 1.625 1.00 96.31 89 TYR A CA 1
ATOM 645 C C . TYR A 1 89 ? 1.166 -3.594 0.340 1.00 96.31 89 TYR A C 1
ATOM 647 O O . TYR A 1 89 ? 0.460 -2.912 -0.401 1.00 96.31 89 TYR A O 1
ATOM 655 N N . LEU A 1 90 ? 2.421 -3.897 0.044 1.00 97.06 90 LEU A N 1
ATOM 656 C CA . LEU A 1 90 ? 3.048 -3.649 -1.243 1.00 97.06 90 LEU A CA 1
ATOM 657 C C . LEU A 1 90 ? 3.278 -4.982 -1.947 1.00 97.06 90 LEU A C 1
ATOM 659 O O . LEU A 1 90 ? 4.058 -5.806 -1.477 1.00 97.06 90 LEU A O 1
ATOM 663 N N . TYR A 1 91 ? 2.635 -5.158 -3.094 1.00 95.62 91 TYR A N 1
ATOM 664 C CA . TYR A 1 91 ? 2.820 -6.299 -3.976 1.00 95.62 91 TYR A CA 1
ATOM 665 C C . TYR A 1 91 ? 3.812 -5.927 -5.070 1.00 95.62 91 TYR A C 1
ATOM 667 O O . TYR A 1 91 ? 3.601 -4.961 -5.807 1.00 95.62 91 TYR A O 1
ATOM 675 N N . THR A 1 92 ? 4.887 -6.696 -5.187 1.00 94.25 92 THR A N 1
ATOM 676 C CA . THR A 1 92 ? 5.864 -6.564 -6.275 1.00 94.25 92 THR A CA 1
ATOM 677 C C . THR A 1 92 ? 5.698 -7.695 -7.274 1.00 94.25 92 THR A C 1
ATOM 679 O O . THR A 1 92 ? 5.195 -8.762 -6.932 1.00 94.25 92 THR A O 1
ATOM 682 N N . TYR A 1 93 ? 6.116 -7.460 -8.513 1.00 91.25 93 TYR A N 1
ATOM 683 C CA . TYR A 1 93 ? 5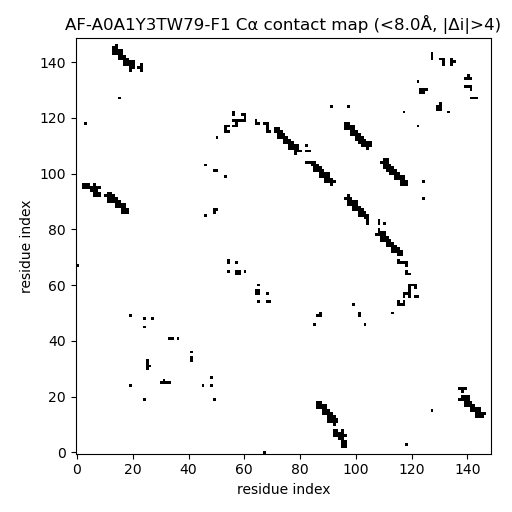.878 -8.361 -9.634 1.00 91.25 93 TYR A CA 1
ATOM 684 C C . TYR A 1 93 ? 7.107 -8.425 -10.538 1.00 91.25 93 TYR A C 1
ATOM 686 O O . TYR A 1 93 ? 7.890 -7.477 -10.613 1.00 91.25 93 TYR A O 1
ATOM 694 N N . GLU A 1 94 ? 7.270 -9.536 -11.252 1.00 87.69 94 GLU A N 1
ATOM 695 C CA . GLU A 1 94 ? 8.332 -9.666 -12.248 1.00 87.69 94 GLU A CA 1
ATOM 696 C C . GLU A 1 94 ? 8.014 -8.806 -13.481 1.00 87.69 94 GLU A C 1
ATOM 698 O O . GLU A 1 94 ? 6.995 -8.979 -14.154 1.00 87.69 94 GLU A O 1
ATOM 703 N N . ASN A 1 95 ? 8.912 -7.865 -13.791 1.00 85.69 95 ASN A N 1
ATOM 704 C CA . ASN A 1 95 ? 8.799 -6.931 -14.919 1.00 85.69 95 ASN A CA 1
ATOM 705 C C . ASN A 1 95 ? 7.502 -6.094 -14.938 1.00 85.69 95 ASN A C 1
ATOM 707 O O . ASN A 1 95 ? 7.077 -5.646 -16.004 1.00 85.69 95 ASN A O 1
ATOM 711 N N . ALA A 1 96 ? 6.867 -5.876 -13.784 1.00 88.44 96 ALA A N 1
ATOM 712 C CA . ALA A 1 96 ? 5.617 -5.129 -13.656 1.00 88.44 96 ALA A CA 1
ATOM 713 C C . ALA A 1 96 ? 5.718 -4.033 -12.590 1.00 88.44 96 ALA A C 1
ATOM 715 O O . ALA A 1 96 ? 6.527 -4.108 -11.667 1.00 88.44 96 ALA A O 1
ATOM 716 N N . ALA A 1 97 ? 4.863 -3.015 -12.717 1.00 91.44 97 ALA A N 1
ATOM 717 C CA . ALA A 1 97 ? 4.743 -1.980 -11.699 1.00 91.44 97 ALA A CA 1
ATOM 718 C C . ALA A 1 97 ? 4.227 -2.596 -10.385 1.00 91.44 97 ALA A C 1
ATOM 720 O O . ALA A 1 97 ? 3.268 -3.376 -10.420 1.00 91.44 97 ALA A O 1
ATOM 721 N N . PRO A 1 98 ? 4.819 -2.252 -9.232 1.00 94.94 98 PRO A N 1
ATOM 722 C CA . PRO A 1 98 ? 4.321 -2.714 -7.948 1.00 94.94 98 PRO A CA 1
ATOM 723 C C . PRO A 1 98 ? 2.972 -2.048 -7.633 1.00 94.94 98 PRO A C 1
ATOM 725 O O . PRO A 1 98 ? 2.668 -0.943 -8.093 1.00 94.94 98 PRO A O 1
ATOM 728 N N . VAL A 1 99 ? 2.155 -2.720 -6.828 1.00 95.62 99 VAL A N 1
ATOM 729 C CA . VAL A 1 99 ? 0.822 -2.251 -6.436 1.00 95.62 99 VAL A CA 1
ATOM 730 C C . VAL A 1 99 ? 0.747 -2.190 -4.923 1.00 95.62 99 VAL A C 1
ATOM 732 O O . VAL A 1 99 ? 0.959 -3.191 -4.241 1.00 95.62 99 VAL A O 1
ATOM 735 N N . MET A 1 100 ? 0.425 -1.016 -4.396 1.00 96.88 100 MET A N 1
ATOM 736 C CA . MET A 1 100 ? 0.153 -0.845 -2.979 1.00 96.88 100 MET A CA 1
ATOM 737 C C . MET A 1 100 ? -1.346 -1.020 -2.738 1.00 96.88 100 MET A C 1
ATOM 739 O O . MET A 1 100 ? -2.162 -0.369 -3.388 1.00 96.88 100 MET A O 1
ATOM 743 N N . VAL A 1 101 ? -1.701 -1.921 -1.826 1.00 97.12 101 VAL A N 1
ATOM 744 C CA . VAL A 1 101 ? -3.080 -2.299 -1.524 1.00 97.12 101 VAL A CA 1
ATOM 745 C C . VAL A 1 101 ? -3.382 -1.969 -0.071 1.00 97.12 101 VAL A C 1
ATOM 747 O O . VAL A 1 101 ? -2.777 -2.548 0.833 1.00 97.12 101 VAL A O 1
ATOM 750 N N . SER A 1 102 ? -4.316 -1.047 0.154 1.00 96.50 102 SER A N 1
ATOM 751 C CA . SER A 1 102 ? -4.866 -0.786 1.483 1.00 96.50 102 SER A CA 1
ATOM 752 C C . SER A 1 102 ? -6.133 -1.604 1.702 1.00 96.50 102 SER A C 1
ATOM 754 O O . SER A 1 102 ? -6.972 -1.710 0.808 1.00 96.50 102 SER A O 1
ATOM 756 N N . PHE A 1 103 ? -6.281 -2.149 2.905 1.00 96.06 103 PHE A N 1
ATOM 757 C CA . PHE A 1 103 ? -7.510 -2.762 3.389 1.00 96.06 103 PHE A CA 1
ATOM 758 C C . PHE A 1 103 ? -8.017 -1.934 4.563 1.00 96.06 103 PHE A C 1
ATOM 760 O O . PHE A 1 103 ? -7.358 -1.843 5.597 1.00 96.06 103 PHE A O 1
ATOM 767 N N . VAL A 1 104 ? -9.172 -1.297 4.392 1.00 94.94 104 VAL A N 1
ATOM 768 C CA . VAL A 1 104 ? -9.787 -0.454 5.421 1.00 94.94 104 VAL A CA 1
ATOM 769 C C . VAL A 1 104 ? -11.029 -1.148 5.958 1.00 94.94 104 VAL A C 1
ATOM 771 O O . VAL A 1 104 ? -11.983 -1.377 5.212 1.00 94.94 104 VAL A O 1
ATOM 774 N N . VAL A 1 105 ? -11.011 -1.462 7.252 1.00 93.88 105 VAL A N 1
ATOM 775 C CA . VAL A 1 105 ? -12.110 -2.130 7.952 1.00 93.88 105 VAL A CA 1
ATOM 776 C C . VAL A 1 105 ? -13.220 -1.121 8.250 1.00 93.88 105 VAL A C 1
ATOM 778 O O . VAL A 1 105 ? -12.989 -0.027 8.774 1.00 93.88 105 VAL A O 1
ATOM 781 N N . GLY A 1 106 ? -14.437 -1.491 7.873 1.00 90.69 106 GLY A N 1
ATOM 782 C CA . GLY A 1 106 ? -15.674 -0.748 8.050 1.00 90.69 106 GLY A CA 1
ATOM 783 C C . GLY A 1 106 ? -16.596 -1.390 9.086 1.00 90.69 106 GLY A C 1
ATOM 784 O O . GLY A 1 106 ? -16.160 -2.051 10.022 1.00 90.69 106 GLY A O 1
ATOM 785 N N . GLN A 1 107 ? -17.895 -1.134 8.949 1.00 90.44 107 GLN A N 1
ATOM 786 C CA . GLN A 1 107 ? -18.926 -1.741 9.796 1.00 90.44 107 GLN A CA 1
ATOM 787 C C . GLN A 1 107 ? -19.306 -3.128 9.271 1.00 90.44 107 GLN A C 1
ATOM 789 O O . GLN A 1 107 ? -19.160 -3.379 8.078 1.00 90.44 107 GLN A O 1
ATOM 794 N N . ASP A 1 108 ? -19.831 -3.987 10.150 1.00 92.44 108 ASP A N 1
ATOM 795 C CA . ASP A 1 108 ? -20.364 -5.312 9.797 1.00 92.44 108 ASP A CA 1
ATOM 796 C C . ASP A 1 108 ? -19.368 -6.164 8.987 1.00 92.44 108 ASP A C 1
ATOM 798 O O . ASP A 1 108 ? -19.717 -6.745 7.959 1.00 92.44 108 ASP A O 1
ATOM 802 N N . ASP A 1 109 ? -18.103 -6.157 9.424 1.00 92.75 109 ASP A N 1
ATOM 803 C CA . ASP A 1 109 ? -16.984 -6.884 8.809 1.00 92.75 109 ASP A CA 1
ATOM 804 C C . ASP A 1 109 ? -16.726 -6.518 7.332 1.00 92.75 109 ASP A C 1
ATOM 806 O O . ASP A 1 109 ? -16.010 -7.220 6.616 1.00 92.75 109 ASP A O 1
ATOM 810 N N . ALA A 1 110 ? -17.278 -5.395 6.855 1.00 95.75 110 ALA A N 1
ATOM 811 C CA . ALA A 1 110 ? -17.016 -4.886 5.518 1.00 95.75 110 ALA A CA 1
ATOM 812 C C . ALA A 1 110 ? -15.587 -4.346 5.421 1.00 95.75 110 ALA A C 1
ATOM 814 O O . ALA A 1 110 ? -15.156 -3.538 6.240 1.00 95.75 110 ALA A O 1
ATOM 815 N N . VAL A 1 111 ? -14.872 -4.728 4.373 1.00 96.56 111 VAL A N 1
ATOM 816 C CA . VAL A 1 111 ? -13.512 -4.281 4.081 1.00 96.56 111 VAL A CA 1
ATOM 817 C C . VAL A 1 111 ? -13.496 -3.624 2.711 1.00 96.56 111 VAL A C 1
ATOM 819 O O . VAL A 1 111 ? -13.907 -4.227 1.720 1.00 96.56 111 VAL A O 1
ATOM 822 N N . LEU A 1 112 ? -12.998 -2.389 2.651 1.00 96.56 112 LEU A N 1
ATOM 823 C CA . LEU A 1 112 ? -12.672 -1.713 1.398 1.00 96.56 112 LEU A CA 1
ATOM 824 C C . LEU A 1 112 ? -11.211 -2.005 1.054 1.00 96.56 112 LEU A C 1
ATOM 826 O O . LEU A 1 112 ? -10.310 -1.493 1.720 1.00 96.56 112 LEU A O 1
ATOM 830 N N . ALA A 1 113 ? -10.984 -2.786 0.001 1.00 97.12 113 ALA A N 1
ATOM 831 C CA . ALA A 1 113 ? -9.664 -2.953 -0.590 1.00 97.12 113 ALA A CA 1
ATOM 832 C C . ALA A 1 113 ? -9.459 -1.918 -1.696 1.00 97.12 113 ALA A C 1
ATOM 834 O O . ALA A 1 113 ? -10.328 -1.740 -2.548 1.00 97.12 113 ALA A O 1
ATOM 835 N N . THR A 1 114 ? -8.318 -1.232 -1.699 1.00 97.94 114 THR A N 1
ATOM 836 C CA . THR A 1 114 ? -7.947 -0.278 -2.753 1.00 97.94 114 THR A CA 1
ATOM 837 C C . THR A 1 114 ? -6.523 -0.539 -3.208 1.00 97.94 114 THR A C 1
ATOM 839 O O . THR A 1 114 ? -5.591 -0.394 -2.424 1.00 97.94 114 THR A O 1
ATOM 842 N N . GLY A 1 115 ? -6.362 -0.920 -4.473 1.00 97.12 115 GLY A N 1
ATOM 843 C CA . GLY A 1 115 ? -5.075 -1.128 -5.124 1.00 97.12 115 GLY A CA 1
ATOM 844 C C . GLY A 1 115 ? -4.682 0.085 -5.959 1.00 97.12 115 GLY A C 1
ATOM 845 O O . GLY A 1 115 ? -5.397 0.460 -6.890 1.00 97.12 115 GLY A O 1
ATOM 846 N N . VAL A 1 116 ? -3.531 0.672 -5.646 1.00 97.31 116 VAL A N 1
ATOM 847 C CA . VAL A 1 116 ? -2.944 1.801 -6.373 1.00 97.31 116 VAL A CA 1
ATOM 848 C C . VAL A 1 116 ? -1.590 1.369 -6.942 1.00 97.31 116 VAL A C 1
ATOM 850 O O . VAL A 1 116 ? -0.700 0.998 -6.170 1.00 97.31 116 VAL A O 1
ATOM 853 N N . PRO A 1 117 ? -1.390 1.402 -8.270 1.00 95.56 117 PRO A N 1
ATOM 854 C CA . PRO A 1 117 ? -0.083 1.117 -8.845 1.00 95.56 117 PRO A CA 1
ATOM 855 C C . PRO A 1 117 ? 0.898 2.248 -8.532 1.00 95.56 117 PRO A C 1
ATOM 857 O O . PRO A 1 117 ? 0.548 3.431 -8.603 1.00 95.56 117 PRO A O 1
ATOM 860 N N . ILE A 1 118 ? 2.145 1.897 -8.228 1.00 95.69 118 ILE A N 1
ATOM 861 C CA . ILE A 1 118 ? 3.231 2.871 -8.123 1.00 95.69 118 ILE A CA 1
ATOM 862 C C . ILE A 1 118 ? 3.899 2.951 -9.492 1.00 95.69 118 ILE A C 1
ATOM 864 O O . ILE A 1 118 ? 4.540 2.011 -9.951 1.00 95.69 118 ILE A O 1
ATOM 868 N N . LEU A 1 119 ? 3.679 4.077 -10.160 1.00 94.50 119 LEU A N 1
ATOM 869 C CA . LEU A 1 119 ? 4.198 4.406 -11.485 1.00 94.50 119 LEU A CA 1
ATOM 870 C C . LEU A 1 119 ? 5.393 5.366 -11.419 1.00 94.50 119 LEU A C 1
ATOM 872 O O . LEU A 1 119 ? 5.884 5.782 -12.462 1.00 94.50 119 LEU A O 1
ATOM 876 N N . SER A 1 120 ? 5.788 5.754 -10.206 1.00 93.44 120 SER A N 1
ATOM 877 C CA . SER A 1 120 ? 6.945 6.598 -9.930 1.00 93.44 120 SER A CA 1
ATOM 878 C C . SER A 1 120 ? 8.237 5.845 -10.246 1.00 93.44 120 SER A C 1
ATOM 880 O O . SER A 1 120 ? 8.498 4.805 -9.642 1.00 93.44 120 SER A O 1
ATOM 882 N N . ASP A 1 121 ? 9.055 6.387 -11.143 1.00 9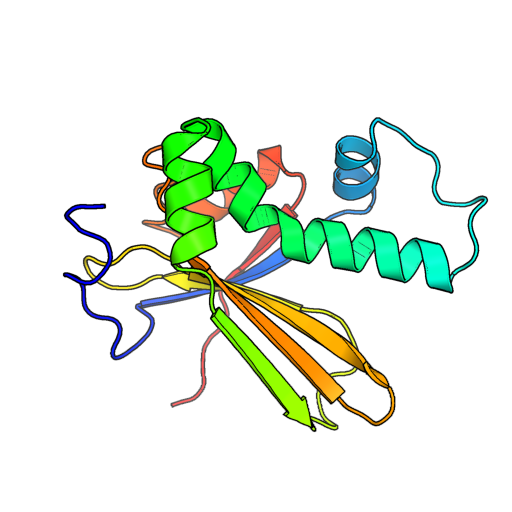0.25 121 ASP A N 1
ATOM 883 C CA . ASP A 1 121 ? 10.407 5.905 -11.442 1.00 90.25 121 ASP A CA 1
ATOM 884 C C . ASP A 1 121 ? 11.360 6.164 -10.258 1.00 90.25 121 ASP A C 1
ATOM 886 O O . ASP A 1 121 ? 12.408 5.527 -10.142 1.00 90.25 121 ASP A O 1
ATOM 890 N N . SER A 1 122 ? 10.983 7.067 -9.341 1.00 88.88 122 SER A N 1
ATOM 891 C CA . SER A 1 122 ? 11.696 7.294 -8.077 1.00 88.88 122 SER A CA 1
ATOM 892 C C . SER A 1 122 ? 11.620 6.104 -7.106 1.00 88.88 122 SER A C 1
ATOM 894 O O . SER A 1 122 ? 12.361 6.082 -6.123 1.00 88.88 122 SER A O 1
ATOM 896 N N . PHE A 1 123 ? 10.748 5.117 -7.350 1.00 91.06 123 PHE A N 1
ATOM 897 C CA . PHE A 1 123 ? 10.567 3.949 -6.487 1.00 91.06 123 PHE A CA 1
ATOM 898 C C . PHE A 1 123 ? 11.023 2.645 -7.162 1.00 91.06 123 PHE A C 1
ATOM 900 O O . PHE A 1 123 ? 10.380 2.168 -8.094 1.00 91.06 123 PHE A O 1
ATOM 907 N N . SER A 1 124 ? 12.097 2.029 -6.645 1.00 89.06 124 SER A N 1
ATOM 908 C CA . SER A 1 124 ? 12.672 0.774 -7.173 1.00 89.06 124 SER A CA 1
ATOM 909 C C . SER A 1 124 ? 12.662 -0.347 -6.117 1.00 89.06 124 SER A C 1
ATOM 911 O O . SER A 1 124 ? 13.631 -0.498 -5.364 1.00 89.06 124 SER A O 1
ATOM 913 N N . PRO A 1 125 ? 11.580 -1.143 -6.006 1.00 88.88 125 PRO A N 1
ATOM 914 C CA . PRO A 1 125 ? 11.411 -2.142 -4.946 1.00 88.88 125 PRO A CA 1
ATOM 915 C C . PRO A 1 125 ? 12.084 -3.489 -5.267 1.00 88.88 125 PRO A C 1
ATOM 917 O O . PRO A 1 125 ? 11.469 -4.549 -5.152 1.00 88.88 125 PRO A O 1
ATOM 920 N N . ASP A 1 126 ? 13.348 -3.464 -5.689 1.00 87.56 126 ASP A N 1
ATOM 921 C CA . ASP A 1 126 ? 14.060 -4.669 -6.151 1.00 87.56 126 ASP A CA 1
ATOM 922 C C . ASP A 1 126 ? 14.452 -5.634 -5.018 1.00 87.56 126 ASP A C 1
ATOM 924 O O . ASP A 1 126 ? 14.769 -6.800 -5.266 1.00 87.56 126 ASP A O 1
ATOM 928 N N . SER A 1 127 ? 14.445 -5.155 -3.773 1.00 89.62 127 SER A N 1
ATOM 929 C CA . SER A 1 127 ? 14.777 -5.912 -2.566 1.00 89.62 127 SER A CA 1
ATOM 930 C C . SER A 1 127 ? 14.054 -5.339 -1.344 1.00 89.62 127 SER A C 1
ATOM 932 O O . SER A 1 127 ? 13.672 -4.166 -1.340 1.00 89.62 127 SER A O 1
ATOM 934 N N . LEU A 1 128 ? 13.928 -6.138 -0.278 1.00 91.81 128 LEU A N 1
ATOM 935 C CA . LEU A 1 128 ? 13.410 -5.673 1.015 1.00 91.81 128 LEU A CA 1
ATOM 936 C C . LEU A 1 128 ? 14.169 -4.440 1.531 1.00 91.81 128 LEU A C 1
ATOM 938 O O . LEU A 1 128 ? 13.543 -3.496 2.000 1.00 91.81 128 LEU A O 1
ATOM 942 N N . GLU A 1 129 ? 15.500 -4.428 1.410 1.00 93.44 129 GLU A N 1
ATOM 943 C CA . GLU A 1 129 ? 16.346 -3.314 1.859 1.00 93.44 129 GLU A CA 1
ATOM 944 C C . GLU A 1 129 ? 16.011 -2.017 1.111 1.00 93.44 129 GLU A C 1
ATOM 946 O O . GLU A 1 129 ? 15.856 -0.973 1.738 1.00 93.44 129 GLU A O 1
ATOM 951 N N . ASN A 1 130 ? 15.802 -2.079 -0.208 1.00 92.81 130 ASN A N 1
ATOM 952 C CA . ASN A 1 130 ? 15.415 -0.903 -0.991 1.00 92.81 130 ASN A CA 1
ATOM 953 C C . ASN A 1 130 ? 14.034 -0.378 -0.583 1.00 92.81 130 ASN A C 1
ATOM 955 O O . ASN A 1 130 ? 13.840 0.833 -0.482 1.00 92.81 130 ASN A O 1
ATOM 959 N N . VAL A 1 131 ? 13.077 -1.278 -0.333 1.00 94.12 131 VAL A N 1
ATOM 960 C CA . VAL A 1 131 ? 11.732 -0.894 0.118 1.00 94.12 131 VAL A CA 1
ATOM 961 C C . VAL A 1 131 ? 11.791 -0.262 1.511 1.00 94.12 131 VAL A C 1
ATOM 963 O O . VAL A 1 131 ? 11.158 0.768 1.735 1.00 94.12 131 VAL A O 1
ATOM 966 N N . GLN A 1 132 ? 12.571 -0.843 2.426 1.00 93.81 132 GLN A N 1
ATOM 967 C CA . GLN A 1 132 ? 12.785 -0.312 3.773 1.00 93.81 132 GLN A CA 1
ATOM 968 C C . GLN A 1 132 ? 13.419 1.076 3.733 1.00 93.81 132 GLN A C 1
ATOM 970 O O . GLN A 1 132 ? 12.853 1.998 4.307 1.00 93.81 132 GLN A O 1
ATOM 975 N N . LEU A 1 133 ? 14.531 1.239 3.011 1.00 92.50 133 LEU A N 1
ATOM 976 C CA . LEU A 1 133 ? 15.223 2.522 2.881 1.00 92.50 133 LEU A CA 1
ATOM 977 C C . LEU A 1 133 ? 14.305 3.606 2.311 1.00 92.50 133 LEU A C 1
ATOM 979 O O . LEU A 1 133 ? 14.278 4.722 2.816 1.00 92.50 133 LEU A O 1
ATOM 983 N N . PHE A 1 134 ? 13.526 3.277 1.280 1.00 91.69 134 PHE A N 1
ATOM 984 C CA . PHE A 1 134 ? 12.623 4.245 0.670 1.00 91.69 134 PHE A CA 1
ATOM 985 C C . PHE A 1 134 ? 11.473 4.643 1.606 1.00 91.69 134 PHE A C 1
ATOM 987 O O . PHE A 1 134 ? 11.101 5.812 1.678 1.00 91.69 134 PHE A O 1
ATOM 994 N N . LEU A 1 135 ? 10.880 3.679 2.315 1.00 90.50 135 LEU A N 1
ATOM 995 C CA . LEU A 1 135 ? 9.732 3.932 3.188 1.00 90.50 135 LEU A CA 1
ATOM 996 C C . LEU A 1 135 ? 10.122 4.428 4.591 1.00 90.50 135 LEU A C 1
ATOM 998 O O . LEU A 1 135 ? 9.263 4.953 5.303 1.00 90.50 135 LEU A O 1
ATOM 1002 N N . GLU A 1 136 ? 11.399 4.348 4.967 1.00 88.25 136 GLU A N 1
ATOM 1003 C CA . GLU A 1 136 ? 11.939 4.971 6.181 1.00 88.25 136 GLU A CA 1
ATOM 1004 C C . GLU A 1 136 ? 11.791 6.500 6.138 1.00 88.25 136 GLU A C 1
ATOM 1006 O O . GLU A 1 136 ? 11.418 7.102 7.146 1.00 88.25 136 GLU A O 1
ATOM 1011 N N . ASP A 1 137 ? 11.945 7.122 4.963 1.00 82.88 137 ASP A N 1
ATOM 1012 C CA . ASP A 1 137 ? 11.691 8.559 4.762 1.00 82.88 137 ASP A CA 1
ATOM 1013 C C . ASP A 1 137 ? 10.218 8.935 5.012 1.00 82.88 137 ASP A C 1
ATOM 1015 O O . ASP A 1 137 ? 9.893 10.068 5.378 1.00 82.88 137 ASP A O 1
ATOM 1019 N N . PHE A 1 138 ? 9.316 7.961 4.873 1.00 80.81 138 PHE A N 1
ATOM 1020 C CA . PHE A 1 138 ? 7.905 8.080 5.227 1.00 80.81 138 PHE A CA 1
ATOM 1021 C C . PHE A 1 138 ? 7.617 7.609 6.660 1.00 80.81 138 PHE A C 1
ATOM 1023 O O . PHE A 1 138 ? 6.454 7.541 7.053 1.00 80.81 138 PHE A O 1
ATOM 1030 N N . GLY A 1 139 ? 8.649 7.275 7.441 1.00 86.69 139 GLY A N 1
ATOM 1031 C CA . GLY A 1 139 ? 8.582 6.773 8.813 1.00 86.69 139 GLY A CA 1
ATOM 1032 C C . GLY A 1 139 ? 7.798 5.466 8.961 1.00 86.69 139 GLY A C 1
ATOM 1033 O O . GLY A 1 139 ? 7.142 5.251 9.992 1.00 86.69 139 GLY A O 1
ATOM 1034 N N . ALA A 1 140 ? 7.829 4.621 7.929 1.00 89.62 140 ALA A N 1
ATOM 1035 C CA . ALA A 1 140 ? 7.181 3.321 7.931 1.00 89.62 140 ALA A CA 1
ATOM 1036 C C . ALA A 1 140 ? 8.159 2.188 8.259 1.00 89.62 140 ALA A C 1
ATOM 1038 O O . ALA A 1 140 ? 9.333 2.217 7.899 1.00 89.62 140 ALA A O 1
ATOM 1039 N N . GLN A 1 141 ? 7.641 1.162 8.921 1.00 91.31 141 GLN A N 1
ATOM 1040 C CA . GLN A 1 141 ? 8.291 -0.128 9.092 1.00 91.31 141 GLN A CA 1
ATOM 1041 C C . GLN A 1 141 ? 7.766 -1.088 8.030 1.00 91.31 141 GLN A C 1
ATOM 1043 O O . GLN A 1 141 ? 6.578 -1.071 7.701 1.00 91.31 141 GLN A O 1
ATOM 1048 N N . VAL A 1 142 ? 8.663 -1.919 7.505 1.00 94.06 142 VAL A N 1
ATOM 1049 C CA . VAL A 1 142 ? 8.361 -2.840 6.411 1.00 94.06 142 VAL A CA 1
ATOM 1050 C C . VAL A 1 142 ? 8.829 -4.239 6.780 1.00 94.06 142 VAL A C 1
ATOM 1052 O O . VAL A 1 142 ? 10.008 -4.440 7.092 1.00 94.06 142 VAL A O 1
ATOM 1055 N N . CYS A 1 143 ? 7.912 -5.199 6.687 1.00 93.94 143 CYS A N 1
ATOM 1056 C CA . CYS A 1 143 ? 8.172 -6.618 6.898 1.00 93.94 143 CYS A CA 1
ATOM 1057 C C . CYS A 1 143 ? 7.749 -7.403 5.655 1.00 93.94 143 CYS A C 1
ATOM 1059 O O . CYS A 1 143 ? 6.630 -7.251 5.177 1.00 93.94 143 CYS A O 1
ATOM 1061 N N . GLU A 1 144 ? 8.623 -8.260 5.133 1.00 94.31 144 GLU A N 1
ATOM 1062 C CA . GLU A 1 144 ? 8.236 -9.201 4.080 1.00 94.31 144 GLU A CA 1
ATOM 1063 C C . GLU A 1 144 ? 7.351 -10.308 4.665 1.00 94.31 144 GLU A C 1
ATOM 1065 O O . GLU A 1 144 ? 7.657 -10.861 5.725 1.00 94.31 144 GLU A O 1
ATOM 1070 N N . ILE A 1 145 ? 6.254 -10.625 3.979 1.00 93.50 145 ILE A N 1
ATOM 1071 C CA . ILE A 1 145 ? 5.321 -11.677 4.377 1.00 93.50 145 ILE A CA 1
ATOM 1072 C C . ILE A 1 145 ? 5.311 -12.804 3.348 1.00 93.50 145 ILE A C 1
ATOM 1074 O O . ILE A 1 145 ? 5.366 -12.585 2.139 1.00 93.50 145 ILE A O 1
ATOM 1078 N N . THR A 1 146 ? 5.208 -14.038 3.834 1.00 86.69 146 THR A N 1
ATOM 1079 C CA . THR A 1 146 ? 5.028 -15.211 2.978 1.00 86.69 146 THR A CA 1
ATOM 1080 C C . THR A 1 146 ? 3.542 -15.401 2.707 1.00 86.69 146 THR A C 1
ATOM 1082 O O . THR A 1 146 ? 2.769 -15.607 3.643 1.00 86.69 146 THR A O 1
ATOM 1085 N N . ILE A 1 147 ? 3.140 -15.353 1.436 1.00 72.88 147 ILE A N 1
ATOM 1086 C CA . ILE A 1 147 ? 1.790 -15.766 1.051 1.00 72.88 147 ILE A CA 1
ATOM 1087 C C . ILE A 1 147 ? 1.765 -17.303 1.056 1.00 72.88 147 ILE A C 1
ATOM 1089 O O . ILE A 1 147 ? 2.625 -17.906 0.416 1.00 72.88 147 ILE A O 1
ATOM 1093 N N . PRO A 1 148 ? 0.843 -17.948 1.791 1.00 65.81 148 PRO A N 1
ATOM 1094 C CA . PRO A 1 148 ? 0.670 -19.394 1.702 1.00 65.81 148 PRO A CA 1
ATOM 1095 C C . PRO A 1 148 ? 0.205 -19.801 0.294 1.00 65.81 148 PRO A C 1
ATOM 1097 O O . PRO A 1 148 ? -0.660 -19.133 -0.273 1.00 65.81 148 PRO A O 1
ATOM 1100 N N . ASP A 1 149 ? 0.789 -20.883 -0.234 1.00 55.81 149 ASP A N 1
ATOM 1101 C CA . ASP A 1 149 ? 0.458 -21.484 -1.541 1.00 55.81 149 ASP A CA 1
ATOM 1102 C C . ASP A 1 149 ? -1.023 -21.893 -1.680 1.00 55.81 149 ASP A C 1
ATOM 1104 O O . ASP A 1 149 ? -1.609 -22.398 -0.688 1.00 55.81 149 ASP A O 1
#

Solvent-accessible surface area (backbone atoms only — not comparable to full-atom values): 8335 Å² total; per-residue (Å²): 118,97,56,79,82,76,31,44,81,91,55,70,71,47,38,30,42,51,46,70,38,74,67,24,53,26,56,77,55,74,66,49,79,57,83,86,49,54,69,72,56,42,54,50,50,54,52,50,50,63,62,40,48,44,52,56,54,11,41,74,68,31,71,66,38,29,50,53,25,61,72,62,43,47,71,52,76,49,76,40,90,86,55,89,61,68,47,35,36,40,38,31,32,56,79,31,68,32,34,34,34,26,37,43,60,58,69,91,39,28,31,42,38,37,39,30,43,43,69,22,85,92,62,67,75,88,41,72,67,47,43,36,62,62,34,43,82,57,36,32,48,67,44,80,53,85,80,83,132

Secondary structure (DSSP, 8-state):
-TTTT-SB-SS-SEEEEEEE-HHHHHHHTTS---TTS-HHHHHHHHHHHHHHHHHHHHHHT-HHHHHHHHHH-EEEEEE-TT--S-EEEEEEEBTEEEEEEEEEE-STTEEEEEEEE---TT---SSHHHHHHHHHTTTEEEEEEPPP-